Protein AF-C3MAC9-F1 (afdb_monomer_lite)

Sequence (62 aa):
MGRPPVPTHLKRDKRLVVMLTEAENDRLIDAAKAAGAASLSDWIRERLLDAAASEANAGGLD

Radius of gyration: 15.84 Å; chains: 1; bounding box: 31×37×45 Å

pLDDT: mean 88.21, std 12.74, range [47.34, 98.62]

Secondary structure (DSSP, 8-state):
-PPPPPPGGG-----------HHHHHHHHHHHHHTT-S-HHHHHHHHHHHHHHHHHHHT---

Organism: Sinorhizobium fredii (strain NBRC 101917 / NGR234) (NCBI:txid394)

Structure (mmCIF, N/CA/C/O backbone):
data_AF-C3MAC9-F1
#
_entry.id   AF-C3MAC9-F1
#
loop_
_atom_site.group_PDB
_atom_site.id
_atom_site.type_symbol
_atom_site.label_atom_id
_atom_site.label_alt_id
_atom_site.label_comp_id
_atom_site.label_asym_id
_atom_site.label_entity_id
_atom_site.label_seq_id
_atom_site.pdbx_PDB_ins_code
_atom_site.Cartn_x
_atom_site.Cartn_y
_atom_site.Cartn_z
_atom_site.occupancy
_atom_site.B_iso_or_equiv
_atom_site.auth_seq_id
_atom_site.auth_comp_id
_atom_site.auth_asym_id
_atom_site.auth_atom_id
_atom_site.pdbx_PDB_model_num
ATOM 1 N N . MET A 1 1 ? 19.765 -22.165 16.056 1.00 67.56 1 MET A N 1
ATOM 2 C CA . MET A 1 1 ? 19.872 -22.351 14.592 1.00 67.56 1 MET A CA 1
ATOM 3 C C . MET A 1 1 ? 19.555 -21.014 13.933 1.00 67.56 1 MET A C 1
ATOM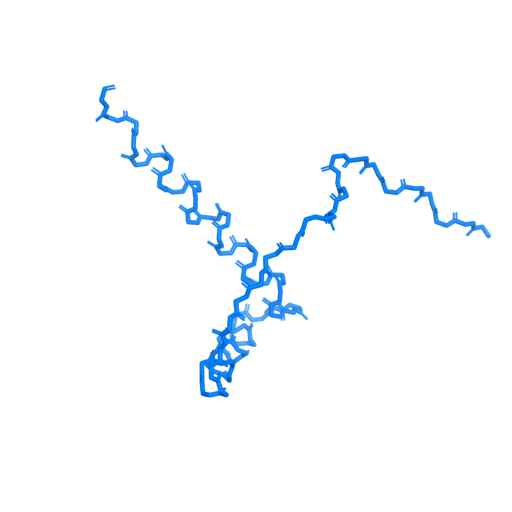 5 O O . MET A 1 1 ? 18.426 -20.559 14.060 1.00 67.56 1 MET A O 1
ATOM 9 N N . GLY A 1 2 ? 20.547 -20.324 13.361 1.00 77.38 2 GLY A N 1
ATOM 10 C CA . GLY A 1 2 ? 20.342 -19.014 12.726 1.00 77.38 2 GLY A CA 1
ATOM 11 C C . GLY A 1 2 ? 19.495 -19.134 11.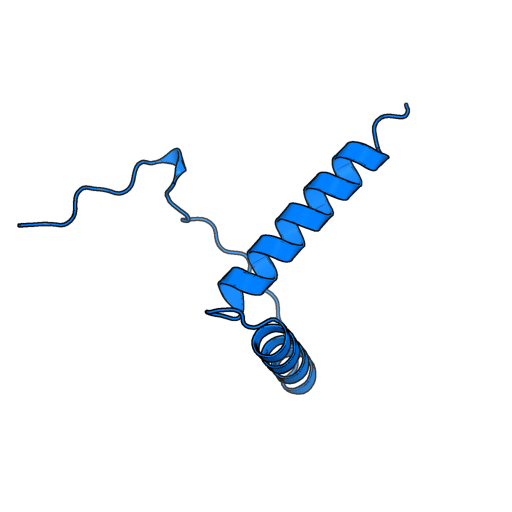460 1.00 77.38 2 GLY A C 1
ATOM 12 O O . GLY A 1 2 ? 19.612 -20.124 10.739 1.00 77.38 2 GLY A O 1
ATOM 13 N N . ARG A 1 3 ? 18.627 -18.149 11.196 1.00 74.88 3 ARG A N 1
ATOM 14 C CA . ARG A 1 3 ? 17.846 -18.110 9.954 1.00 74.88 3 ARG A CA 1
ATOM 15 C C . ARG A 1 3 ? 18.828 -18.067 8.774 1.00 74.88 3 ARG A C 1
ATOM 17 O O . ARG A 1 3 ? 19.722 -17.219 8.800 1.00 74.88 3 ARG A O 1
ATOM 24 N N . PRO A 1 4 ? 18.692 -18.944 7.766 1.00 76.62 4 PRO A N 1
ATOM 25 C CA . PRO A 1 4 ? 19.533 -18.876 6.580 1.00 76.62 4 PRO A CA 1
ATOM 26 C C . PRO A 1 4 ? 19.435 -17.479 5.942 1.00 76.62 4 PRO A C 1
ATOM 28 O O . PRO A 1 4 ? 18.369 -16.852 6.008 1.00 76.62 4 PRO A O 1
ATOM 31 N N . PRO A 1 5 ? 20.536 -16.965 5.365 1.00 80.44 5 PRO A N 1
ATOM 32 C CA . PRO A 1 5 ? 20.538 -15.651 4.743 1.00 80.44 5 PRO A CA 1
ATOM 33 C C . PRO A 1 5 ? 19.506 -15.614 3.617 1.00 80.44 5 PRO A C 1
ATOM 35 O O . PRO A 1 5 ? 19.392 -16.549 2.825 1.00 80.44 5 PRO A O 1
ATOM 38 N N . VAL A 1 6 ? 18.741 -14.524 3.555 1.00 77.50 6 VAL A N 1
ATOM 39 C CA . VAL A 1 6 ? 17.777 -14.311 2.472 1.00 77.50 6 VAL A CA 1
ATOM 40 C C . VAL A 1 6 ? 18.560 -14.205 1.157 1.00 77.50 6 VAL A C 1
ATOM 42 O O . VAL A 1 6 ? 19.491 -13.396 1.092 1.00 77.50 6 VAL A O 1
ATOM 45 N N . PRO A 1 7 ? 18.210 -14.989 0.118 1.00 79.44 7 PRO A N 1
ATOM 46 C CA . PRO A 1 7 ? 18.823 -14.872 -1.199 1.00 79.44 7 PRO A CA 1
ATOM 47 C C . PRO A 1 7 ? 18.822 -13.424 -1.692 1.00 79.44 7 PRO A C 1
ATOM 49 O O . PRO A 1 7 ? 17.848 -12.697 -1.504 1.00 79.44 7 PRO A O 1
ATOM 52 N N . THR A 1 8 ? 19.907 -12.999 -2.336 1.00 73.69 8 THR A N 1
ATOM 53 C CA . THR A 1 8 ? 20.120 -11.598 -2.739 1.00 73.69 8 THR A CA 1
ATOM 54 C C . THR A 1 8 ? 19.000 -11.047 -3.622 1.00 73.69 8 THR A C 1
ATOM 56 O O . THR A 1 8 ? 18.583 -9.914 -3.419 1.00 73.69 8 THR A O 1
ATOM 59 N N . HIS A 1 9 ? 18.445 -11.858 -4.526 1.00 74.00 9 HIS A N 1
ATOM 60 C CA . HIS A 1 9 ? 17.318 -11.482 -5.391 1.00 74.00 9 HIS A CA 1
ATOM 61 C C . HIS A 1 9 ? 15.964 -11.392 -4.660 1.00 74.00 9 HIS A C 1
ATOM 63 O O . HIS A 1 9 ? 15.017 -10.820 -5.186 1.00 74.00 9 HIS A O 1
ATOM 69 N N . LEU A 1 10 ? 15.863 -11.935 -3.443 1.00 73.19 10 LEU A N 1
ATOM 70 C CA . LEU A 1 10 ? 14.687 -11.818 -2.571 1.00 73.19 10 LEU A CA 1
ATOM 71 C C . LEU A 1 10 ? 14.867 -10.727 -1.510 1.00 73.19 10 LEU A C 1
ATOM 73 O O . LEU A 1 10 ? 13.947 -10.434 -0.740 1.00 73.19 10 LEU A O 1
ATOM 77 N N . LYS A 1 11 ? 16.058 -10.127 -1.438 1.00 83.50 11 LYS A N 1
ATOM 78 C CA . LYS A 1 11 ? 16.375 -9.108 -0.450 1.00 83.50 11 LYS A CA 1
ATOM 79 C C . LYS A 1 11 ? 15.721 -7.788 -0.853 1.00 83.50 11 LYS A C 1
ATOM 81 O O . LYS A 1 11 ? 16.134 -7.122 -1.794 1.00 83.50 11 LYS A O 1
ATOM 86 N N . ARG A 1 12 ? 14.711 -7.380 -0.087 1.00 84.94 12 ARG A N 1
ATOM 87 C CA . ARG A 1 12 ? 14.059 -6.069 -0.210 1.00 84.94 12 ARG A CA 1
ATOM 88 C C . ARG A 1 12 ? 14.868 -5.018 0.556 1.00 84.94 12 ARG A C 1
ATOM 90 O O . ARG A 1 12 ? 14.550 -4.715 1.701 1.00 84.94 12 ARG A O 1
ATOM 97 N N . ASP A 1 13 ? 15.955 -4.524 -0.039 1.00 88.06 13 ASP A N 1
ATOM 98 C CA . ASP A 1 13 ? 16.861 -3.548 0.596 1.00 88.06 13 ASP A CA 1
ATOM 99 C C . ASP A 1 13 ? 16.719 -2.103 0.086 1.00 88.06 13 ASP A C 1
ATOM 101 O O . ASP A 1 13 ? 17.281 -1.181 0.681 1.00 88.06 13 ASP A O 1
ATOM 105 N N . LYS A 1 14 ? 15.933 -1.886 -0.974 1.00 89.94 14 LYS A N 1
ATOM 106 C CA . LYS A 1 14 ? 15.579 -0.555 -1.484 1.00 89.94 14 LYS A CA 1
ATOM 107 C C . LYS A 1 14 ? 14.371 0.011 -0.741 1.00 89.94 14 LYS A C 1
ATOM 109 O O . LYS A 1 14 ? 13.488 -0.734 -0.320 1.00 89.94 14 LYS A O 1
ATOM 114 N N . ARG A 1 15 ? 14.336 1.336 -0.580 1.00 91.88 15 ARG A N 1
ATOM 115 C CA . ARG A 1 15 ? 13.273 2.058 0.132 1.00 91.88 15 ARG A CA 1
ATOM 116 C C . ARG A 1 15 ? 12.616 3.074 -0.794 1.00 91.88 15 ARG A C 1
ATOM 118 O O . ARG A 1 15 ? 13.322 3.818 -1.467 1.00 91.88 15 ARG A O 1
ATOM 125 N N . LEU A 1 16 ? 11.288 3.116 -0.768 1.00 92.81 16 LEU A N 1
ATOM 126 C CA . LEU A 1 16 ? 10.481 4.190 -1.336 1.00 92.81 16 LEU A CA 1
ATOM 127 C C . LEU A 1 16 ? 9.927 5.011 -0.169 1.00 92.81 16 LEU A C 1
ATOM 129 O O . LEU A 1 16 ? 9.344 4.440 0.751 1.00 92.81 16 LEU A O 1
ATOM 133 N N . VAL A 1 17 ? 10.150 6.323 -0.184 1.00 94.06 17 VAL A N 1
ATOM 134 C CA . VAL A 1 17 ? 9.673 7.243 0.856 1.00 94.06 17 VAL A CA 1
ATOM 135 C C . VAL A 1 17 ? 8.768 8.267 0.195 1.00 94.06 17 VAL A C 1
ATOM 137 O O . VAL A 1 17 ? 9.163 8.902 -0.779 1.00 94.06 17 VAL A O 1
ATOM 140 N N . VAL A 1 18 ? 7.564 8.414 0.734 1.00 93.62 18 VAL A N 1
ATOM 141 C CA . VAL A 1 18 ? 6.571 9.394 0.298 1.00 93.62 18 VAL A CA 1
ATOM 142 C C . VAL A 1 18 ? 6.116 10.197 1.505 1.00 93.62 18 VAL A C 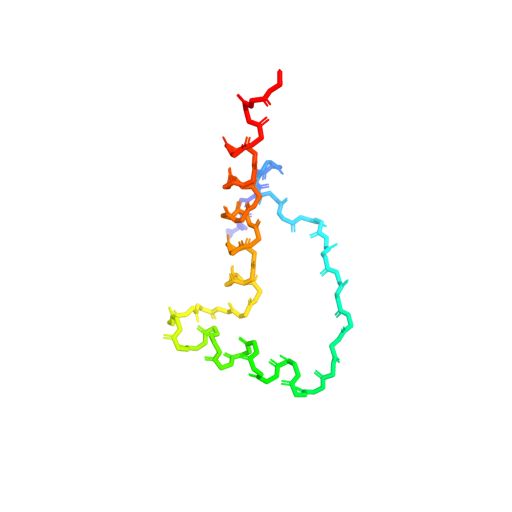1
ATOM 144 O O . VAL A 1 18 ? 5.900 9.643 2.582 1.00 93.62 18 VAL A O 1
ATOM 147 N N . MET A 1 19 ? 6.017 11.510 1.326 1.00 97.31 19 MET A N 1
ATOM 148 C CA . MET A 1 19 ? 5.469 12.404 2.338 1.00 97.31 19 MET A CA 1
ATOM 149 C C . MET A 1 19 ? 3.954 12.405 2.191 1.00 97.31 19 MET A C 1
ATOM 151 O O . MET A 1 19 ? 3.452 12.643 1.097 1.00 97.31 19 MET A O 1
ATOM 155 N N . LEU A 1 20 ? 3.253 12.133 3.285 1.00 97.12 20 LEU A N 1
ATOM 156 C CA . LEU A 1 20 ? 1.799 12.100 3.336 1.00 97.12 20 LEU A CA 1
ATOM 157 C C . LEU A 1 20 ? 1.323 13.056 4.420 1.00 97.12 20 LEU A C 1
ATOM 159 O O . LEU A 1 20 ? 1.953 13.191 5.473 1.00 97.12 20 LEU A O 1
ATOM 163 N N . THR A 1 21 ? 0.185 13.683 4.179 1.00 98.62 21 THR A N 1
ATOM 164 C CA . THR A 1 21 ? -0.630 14.241 5.253 1.00 98.62 21 THR A CA 1
ATOM 165 C C . THR A 1 21 ? -1.226 13.116 6.101 1.00 98.62 21 THR A C 1
ATOM 167 O O . THR A 1 21 ? -1.310 11.961 5.674 1.00 98.62 21 THR A O 1
ATOM 170 N N . GLU A 1 22 ? -1.690 13.457 7.301 1.00 98.44 22 GLU A N 1
ATOM 171 C CA . GLU A 1 22 ? -2.395 12.515 8.178 1.00 98.44 22 GLU A CA 1
ATOM 172 C C . GLU A 1 22 ? -3.621 11.905 7.477 1.00 98.44 22 GLU A C 1
ATOM 174 O O . GLU A 1 22 ? -3.762 10.687 7.418 1.00 98.44 22 GLU A O 1
ATOM 179 N N . ALA A 1 23 ? -4.426 12.738 6.809 1.00 98.56 23 ALA A N 1
ATOM 180 C CA . ALA A 1 23 ? -5.621 12.289 6.098 1.00 98.56 23 ALA A CA 1
ATOM 181 C C . ALA A 1 23 ? -5.320 11.336 4.924 1.00 98.56 23 ALA A C 1
ATOM 183 O O . ALA A 1 23 ? -6.105 10.429 4.646 1.00 98.56 23 ALA A O 1
ATOM 184 N N . GLU A 1 24 ? -4.213 11.530 4.205 1.00 98.44 24 GLU A N 1
ATOM 185 C CA . GLU A 1 24 ? -3.793 10.604 3.144 1.00 98.44 24 GLU A CA 1
ATOM 186 C C . GLU A 1 24 ? -3.326 9.273 3.727 1.00 98.44 24 GLU A C 1
ATOM 188 O O . GLU A 1 24 ? -3.698 8.216 3.216 1.00 98.44 24 GLU A O 1
ATOM 193 N N . ASN A 1 25 ? -2.558 9.318 4.816 1.00 97.81 25 ASN A N 1
ATOM 194 C CA . ASN A 1 25 ? -2.114 8.121 5.515 1.00 97.81 25 ASN A CA 1
ATOM 195 C C . ASN A 1 25 ? -3.305 7.296 6.033 1.00 97.81 25 ASN A C 1
ATOM 197 O O . ASN A 1 25 ? -3.352 6.089 5.795 1.00 97.81 25 ASN A O 1
ATOM 201 N N . ASP A 1 26 ? -4.298 7.936 6.648 1.00 98.19 26 ASP A N 1
ATOM 202 C CA . ASP A 1 26 ? -5.491 7.257 7.166 1.00 98.19 26 ASP A CA 1
ATOM 203 C C . ASP A 1 26 ? -6.292 6.578 6.053 1.00 98.19 26 ASP A C 1
ATOM 205 O O . ASP A 1 26 ? -6.628 5.397 6.154 1.00 98.19 26 ASP A O 1
ATOM 209 N N . ARG A 1 27 ? -6.512 7.276 4.931 1.00 98.25 27 ARG A N 1
ATOM 210 C CA . ARG A 1 27 ? -7.189 6.702 3.756 1.00 98.25 27 ARG A CA 1
ATOM 211 C C . ARG A 1 27 ? -6.470 5.465 3.226 1.00 98.25 27 ARG A C 1
ATOM 213 O O . ARG A 1 27 ? -7.122 4.487 2.863 1.00 98.25 27 ARG A O 1
ATOM 220 N N . LEU A 1 28 ? -5.139 5.498 3.164 1.00 97.69 28 LEU A N 1
ATOM 221 C CA . LEU A 1 28 ? -4.345 4.363 2.698 1.00 97.69 28 LEU A CA 1
ATOM 222 C C . LEU A 1 28 ? -4.401 3.189 3.686 1.00 97.69 28 LEU A C 1
ATOM 224 O O . LEU A 1 28 ? -4.538 2.042 3.259 1.00 97.69 28 LEU A O 1
ATOM 228 N N . ILE A 1 29 ? -4.342 3.460 4.993 1.00 97.50 29 ILE A N 1
ATOM 229 C CA . ILE A 1 29 ? -4.495 2.444 6.042 1.00 97.50 29 ILE A CA 1
ATOM 230 C C . ILE A 1 29 ? -5.863 1.768 5.944 1.00 97.50 29 ILE A C 1
ATOM 232 O O . ILE A 1 29 ? -5.945 0.539 5.983 1.00 97.50 29 ILE A O 1
ATOM 236 N N . ASP A 1 30 ? -6.933 2.545 5.806 1.00 98.00 30 ASP A N 1
ATOM 237 C CA . ASP A 1 30 ? -8.290 2.010 5.748 1.00 98.00 30 ASP A CA 1
ATOM 238 C C . ASP A 1 30 ? -8.526 1.199 4.474 1.00 98.00 30 ASP A C 1
ATOM 240 O O . ASP A 1 30 ? -9.111 0.116 4.533 1.00 98.00 30 ASP A O 1
ATOM 244 N N . ALA A 1 31 ? -7.986 1.646 3.340 1.00 97.75 31 ALA A N 1
ATOM 245 C CA . ALA A 1 31 ? -8.025 0.880 2.101 1.00 97.75 31 ALA A CA 1
ATOM 246 C C . ALA A 1 31 ? -7.237 -0.442 2.201 1.00 97.75 31 ALA A C 1
ATOM 248 O O . ALA A 1 31 ? -7.726 -1.480 1.748 1.00 97.75 31 ALA A O 1
ATOM 249 N N . ALA A 1 32 ? -6.064 -0.441 2.845 1.00 97.69 32 ALA A N 1
ATOM 250 C CA . ALA A 1 32 ? -5.288 -1.658 3.091 1.00 97.69 32 ALA A CA 1
ATOM 251 C C . ALA A 1 32 ? -6.045 -2.649 3.993 1.00 97.69 32 ALA A C 1
ATOM 253 O O . ALA A 1 32 ? -6.099 -3.844 3.693 1.00 97.69 32 ALA A O 1
ATOM 254 N N . LYS A 1 33 ? -6.684 -2.155 5.064 1.00 96.88 33 LYS A N 1
ATOM 255 C CA . LYS A 1 33 ? -7.533 -2.968 5.953 1.00 96.88 33 LYS A CA 1
ATOM 256 C C . LYS A 1 33 ? -8.730 -3.553 5.209 1.00 96.88 33 LYS A C 1
ATOM 258 O O . LYS A 1 33 ? -8.992 -4.745 5.335 1.00 96.88 33 LYS A O 1
ATOM 263 N N . ALA A 1 34 ? -9.435 -2.742 4.421 1.00 97.56 34 ALA A N 1
ATOM 264 C CA . ALA A 1 34 ? -10.591 -3.181 3.640 1.00 97.56 34 ALA A CA 1
ATOM 265 C C . ALA A 1 34 ? -10.221 -4.250 2.598 1.00 97.56 34 ALA A C 1
ATOM 267 O O . ALA A 1 34 ? -11.017 -5.141 2.316 1.00 97.56 34 ALA A O 1
ATOM 268 N N . ALA A 1 35 ? -8.996 -4.199 2.068 1.00 96.62 35 ALA A N 1
ATOM 269 C CA . ALA A 1 35 ? -8.449 -5.219 1.178 1.00 96.62 35 ALA A CA 1
ATOM 270 C C . ALA A 1 35 ? -7.954 -6.487 1.906 1.00 96.62 35 ALA A C 1
ATOM 272 O O . ALA A 1 35 ? -7.491 -7.415 1.246 1.00 96.62 35 ALA A O 1
ATOM 273 N N . GLY A 1 36 ? -8.019 -6.540 3.243 1.00 95.75 36 GLY A N 1
ATOM 274 C CA . GLY A 1 36 ? -7.542 -7.673 4.041 1.00 95.75 36 GLY A CA 1
ATOM 275 C C . GLY A 1 36 ? -6.019 -7.825 4.054 1.00 95.75 36 GLY A C 1
ATOM 276 O O . GLY A 1 36 ? -5.513 -8.924 4.279 1.00 95.75 36 GLY A O 1
ATOM 277 N N . ALA A 1 37 ? -5.274 -6.751 3.785 1.00 95.75 37 ALA A N 1
ATOM 278 C CA . ALA A 1 37 ? -3.823 -6.817 3.705 1.00 95.75 37 ALA A CA 1
ATOM 279 C C . ALA A 1 37 ? -3.167 -6.957 5.086 1.00 95.75 37 ALA A C 1
ATOM 281 O O . ALA A 1 37 ? -3.594 -6.351 6.068 1.00 95.75 37 ALA A O 1
ATOM 282 N N . ALA A 1 38 ? -2.063 -7.707 5.143 1.00 91.75 38 ALA A N 1
ATOM 283 C CA . ALA A 1 38 ? -1.296 -7.904 6.374 1.00 91.75 38 ALA A CA 1
ATOM 284 C C . ALA A 1 38 ? -0.589 -6.624 6.862 1.00 91.75 38 ALA A C 1
ATOM 286 O O . ALA A 1 38 ? -0.384 -6.447 8.062 1.00 91.75 38 ALA A O 1
ATOM 287 N N . SER A 1 39 ? -0.194 -5.737 5.943 1.00 94.31 39 SER A N 1
ATOM 288 C CA . SER A 1 39 ? 0.414 -4.445 6.261 1.00 94.31 39 SER A CA 1
ATOM 289 C C . SER A 1 39 ? 0.182 -3.429 5.142 1.00 94.31 39 SER A C 1
ATOM 291 O O . SER A 1 39 ? 0.031 -3.801 3.975 1.00 94.31 39 SER A O 1
ATOM 293 N N . LEU A 1 40 ? 0.211 -2.136 5.486 1.00 95.31 40 LEU A N 1
ATOM 294 C CA . LEU A 1 40 ? 0.119 -1.053 4.504 1.00 95.31 40 LEU A CA 1
ATOM 295 C C . LEU A 1 40 ? 1.244 -1.134 3.459 1.00 95.31 40 LEU A C 1
ATOM 297 O O . LEU A 1 40 ? 1.004 -0.989 2.264 1.00 95.31 40 LEU A O 1
ATOM 301 N N . SER A 1 41 ? 2.472 -1.399 3.909 1.00 93.69 41 SER A N 1
ATOM 302 C CA . SER A 1 41 ? 3.651 -1.464 3.041 1.00 93.69 41 SER A CA 1
ATOM 303 C C . SER A 1 41 ? 3.593 -2.622 2.046 1.00 93.69 41 SER A C 1
ATOM 305 O O . SER A 1 41 ? 4.020 -2.460 0.903 1.00 93.69 41 SER A O 1
ATOM 307 N N . ASP A 1 42 ? 3.081 -3.788 2.454 1.00 93.06 42 ASP A N 1
ATOM 308 C CA . ASP A 1 42 ? 2.886 -4.908 1.529 1.00 93.06 42 ASP A CA 1
ATOM 309 C C . ASP A 1 42 ? 1.793 -4.592 0.508 1.00 93.06 42 ASP A C 1
ATOM 311 O O . ASP A 1 42 ? 2.018 -4.784 -0.686 1.00 93.06 42 ASP A O 1
ATOM 3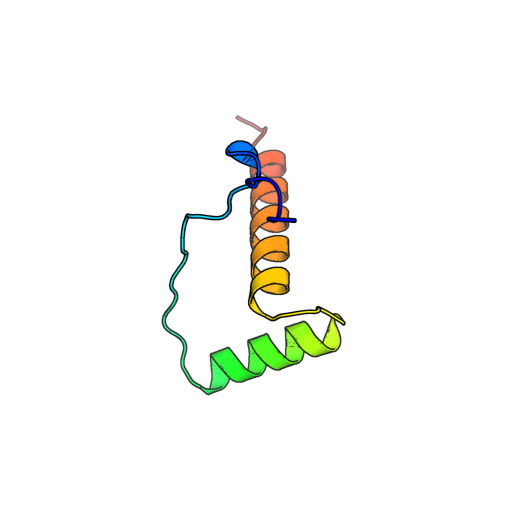15 N N . TRP A 1 43 ? 0.678 -4.013 0.964 1.00 96.56 43 TRP A N 1
ATOM 316 C CA . TRP A 1 43 ? -0.438 -3.627 0.102 1.00 96.56 43 TRP A CA 1
ATOM 317 C C . TRP A 1 43 ? -0.038 -2.600 -0.963 1.00 96.56 43 TRP A C 1
ATOM 319 O O . TRP A 1 43 ? -0.297 -2.803 -2.149 1.00 96.56 43 TRP A O 1
ATOM 329 N N . ILE A 1 44 ? 0.647 -1.522 -0.567 1.00 96.19 44 ILE A N 1
ATOM 330 C CA . ILE A 1 44 ? 1.121 -0.496 -1.506 1.00 96.19 44 ILE A CA 1
ATOM 331 C C . ILE A 1 44 ? 2.126 -1.096 -2.491 1.00 96.19 44 ILE A C 1
ATOM 333 O O . ILE A 1 44 ? 2.046 -0.817 -3.685 1.00 96.19 44 ILE A O 1
ATOM 337 N N . ARG A 1 45 ? 3.066 -1.929 -2.020 1.00 94.75 45 ARG A N 1
ATOM 338 C CA . ARG A 1 45 ? 4.067 -2.544 -2.901 1.00 94.75 45 ARG A CA 1
ATOM 339 C C . ARG A 1 45 ? 3.405 -3.369 -3.999 1.00 94.75 45 ARG A C 1
ATOM 341 O O . ARG A 1 45 ? 3.800 -3.237 -5.150 1.00 94.75 45 ARG A O 1
ATOM 348 N N . GLU A 1 46 ? 2.447 -4.221 -3.649 1.00 95.06 46 GLU A N 1
ATOM 349 C CA . GLU A 1 46 ? 1.741 -5.060 -4.624 1.00 95.06 46 GLU A CA 1
ATOM 350 C C . GLU A 1 46 ? 1.017 -4.201 -5.661 1.00 95.06 46 GLU A C 1
ATOM 352 O O . GLU A 1 46 ? 1.225 -4.391 -6.855 1.00 95.06 46 GLU A O 1
ATOM 357 N N . ARG A 1 47 ? 0.309 -3.151 -5.228 1.00 96.06 47 ARG A N 1
ATOM 358 C CA . ARG A 1 47 ? -0.374 -2.231 -6.149 1.00 96.06 47 ARG A CA 1
ATOM 359 C C . ARG A 1 47 ? 0.566 -1.484 -7.088 1.00 96.06 47 ARG A C 1
ATOM 361 O O . ARG A 1 47 ? 0.227 -1.309 -8.253 1.00 96.06 47 ARG A O 1
ATOM 368 N N . LEU A 1 48 ? 1.735 -1.063 -6.609 1.00 95.31 48 LEU A N 1
ATOM 369 C CA . LEU A 1 48 ? 2.737 -0.417 -7.458 1.00 95.31 48 LEU A CA 1
ATOM 370 C C . LEU A 1 48 ? 3.309 -1.380 -8.505 1.00 95.31 48 LEU A C 1
ATOM 372 O O . LEU A 1 48 ? 3.526 -0.977 -9.644 1.00 95.31 48 LEU A O 1
ATOM 376 N N . LEU A 1 49 ? 3.543 -2.643 -8.138 1.00 95.19 49 LEU A N 1
ATOM 377 C CA . LEU A 1 49 ? 4.042 -3.655 -9.072 1.00 95.19 49 LEU A CA 1
ATOM 378 C C . LEU A 1 49 ? 2.985 -4.036 -10.114 1.00 95.19 49 LEU A C 1
ATOM 380 O O . LEU A 1 49 ? 3.318 -4.135 -11.293 1.00 95.19 49 LEU A O 1
ATOM 384 N N . ASP A 1 50 ? 1.725 -4.187 -9.704 1.00 95.38 50 ASP A N 1
ATOM 385 C CA . ASP A 1 50 ? 0.611 -4.481 -10.611 1.00 95.38 50 ASP A CA 1
ATOM 386 C C . ASP A 1 50 ? 0.374 -3.335 -11.604 1.00 95.38 50 ASP A C 1
ATOM 388 O O . ASP A 1 50 ? 0.169 -3.571 -12.798 1.00 95.38 50 ASP A O 1
ATOM 392 N N . ALA A 1 51 ? 0.440 -2.086 -11.127 1.00 95.19 51 ALA A N 1
ATOM 393 C CA . ALA A 1 51 ? 0.337 -0.902 -11.975 1.00 95.19 51 ALA A CA 1
ATOM 394 C C . ALA A 1 51 ? 1.488 -0.846 -12.990 1.00 95.19 51 ALA A C 1
ATOM 396 O O . ALA A 1 51 ? 1.234 -0.741 -14.187 1.00 95.19 51 ALA A O 1
ATOM 397 N N . ALA A 1 52 ? 2.735 -1.024 -12.540 1.00 94.75 52 ALA A N 1
ATOM 398 C CA . ALA A 1 52 ? 3.902 -1.031 -13.421 1.00 94.75 52 ALA A CA 1
ATOM 399 C C . ALA A 1 52 ? 3.836 -2.149 -14.476 1.00 94.75 52 ALA A C 1
ATOM 401 O O . ALA A 1 52 ? 4.175 -1.924 -15.637 1.00 94.75 52 ALA A O 1
ATOM 402 N N . ALA A 1 53 ? 3.371 -3.345 -14.101 1.00 93.69 53 ALA A N 1
ATOM 403 C CA . ALA A 1 53 ? 3.161 -4.441 -15.043 1.00 93.69 53 ALA A CA 1
ATOM 404 C C . ALA A 1 53 ? 2.068 -4.107 -16.069 1.00 93.69 53 ALA A C 1
ATOM 406 O O . ALA A 1 53 ? 2.230 -4.372 -17.259 1.00 93.69 53 ALA A O 1
ATOM 407 N N . SER A 1 54 ? 0.967 -3.498 -15.622 1.00 92.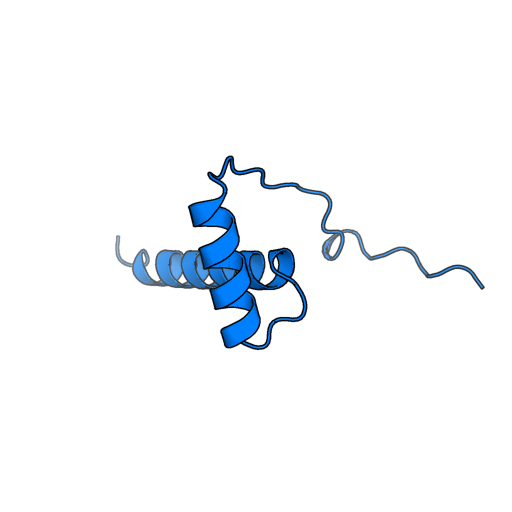31 54 SER A N 1
ATOM 408 C CA . SER A 1 54 ? -0.135 -3.089 -16.497 1.00 92.31 54 SER A CA 1
ATOM 409 C C . SER A 1 54 ? 0.300 -2.014 -17.496 1.00 92.31 54 SER A C 1
ATOM 411 O O . SER A 1 54 ? -0.009 -2.124 -18.679 1.00 92.31 54 SER A O 1
ATOM 413 N N . GLU A 1 55 ? 1.067 -1.017 -17.052 1.00 91.06 55 GLU A N 1
ATOM 414 C CA . GLU A 1 55 ? 1.606 0.051 -17.903 1.00 91.06 55 GLU A CA 1
ATOM 415 C C . GLU A 1 55 ? 2.637 -0.473 -18.907 1.00 91.06 55 GLU A C 1
ATOM 417 O O . GLU A 1 55 ? 2.578 -0.126 -20.086 1.00 91.06 55 GLU A O 1
ATOM 422 N 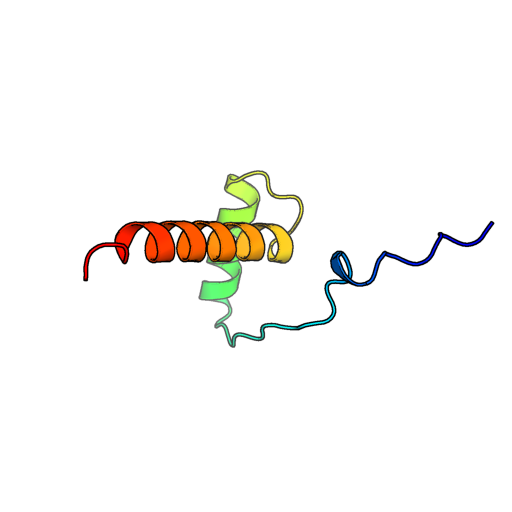N . ALA A 1 56 ? 3.534 -1.366 -18.479 1.00 86.62 56 ALA A N 1
ATOM 423 C CA . ALA A 1 56 ? 4.498 -2.003 -19.374 1.00 86.62 56 ALA A CA 1
ATOM 424 C C . ALA A 1 56 ? 3.807 -2.819 -20.480 1.00 86.62 56 ALA A C 1
ATOM 426 O O . ALA A 1 56 ? 4.247 -2.803 -21.627 1.00 86.62 56 ALA A O 1
ATOM 427 N N . ASN A 1 57 ? 2.704 -3.498 -20.151 1.00 77.38 57 ASN A N 1
ATOM 428 C CA . ASN A 1 57 ? 1.909 -4.251 -21.121 1.00 77.38 57 ASN A CA 1
ATOM 429 C C . ASN A 1 57 ? 1.073 -3.341 -22.038 1.00 77.38 57 ASN A C 1
ATOM 431 O O . ASN A 1 57 ? 0.842 -3.688 -23.194 1.00 77.38 57 ASN A O 1
ATOM 435 N N . ALA A 1 58 ? 0.625 -2.183 -21.545 1.00 69.12 58 ALA A N 1
ATOM 436 C CA . ALA A 1 58 ? -0.111 -1.196 -22.334 1.00 69.12 58 ALA A CA 1
ATOM 437 C C . ALA A 1 58 ? 0.793 -0.408 -23.304 1.00 69.12 58 ALA A C 1
ATOM 439 O O . ALA A 1 58 ? 0.317 0.048 -24.339 1.00 69.12 58 ALA A O 1
ATOM 440 N N . GLY A 1 59 ? 2.087 -0.278 -22.993 1.00 59.59 59 GLY A N 1
ATOM 441 C CA . GLY A 1 59 ? 3.092 0.414 -23.809 1.00 59.59 59 GLY A CA 1
ATOM 442 C C . GLY A 1 59 ? 3.748 -0.425 -24.915 1.00 59.59 59 GLY A C 1
ATOM 443 O O . GLY A 1 59 ? 4.694 0.044 -25.535 1.00 59.59 59 GLY A O 1
ATOM 444 N N . GLY A 1 60 ? 3.281 -1.651 -25.180 1.00 51.50 60 GLY A N 1
ATOM 445 C CA . GLY A 1 60 ? 3.790 -2.531 -26.248 1.00 51.50 60 GLY A CA 1
ATOM 446 C C . GLY A 1 60 ? 3.300 -2.195 -27.666 1.00 51.50 60 GLY A C 1
ATOM 447 O O . GLY A 1 60 ? 3.145 -3.102 -28.482 1.00 51.50 60 GLY A O 1
ATOM 448 N N . LEU A 1 61 ? 3.005 -0.923 -27.940 1.00 50.19 61 LEU A N 1
ATOM 449 C CA . LEU A 1 61 ? 2.559 -0.392 -29.232 1.00 50.19 61 LEU A CA 1
ATOM 450 C C . LEU A 1 61 ? 3.373 0.868 -29.560 1.00 50.19 61 LEU A C 1
ATOM 452 O O . LEU A 1 61 ? 2.857 1.977 -29.493 1.00 50.19 61 LEU A O 1
ATOM 456 N N . ASP A 1 62 ? 4.643 0.673 -29.902 1.00 47.34 62 ASP A N 1
ATOM 457 C CA . ASP A 1 62 ? 5.420 1.572 -30.767 1.00 47.34 62 ASP A CA 1
ATOM 458 C C . ASP A 1 62 ? 6.434 0.739 -31.567 1.00 47.34 62 ASP A C 1
ATOM 460 O O . ASP A 1 62 ? 7.240 0.008 -30.940 1.00 47.34 62 ASP A O 1
#

Foldseek 3Di:
DDDPDDPPVRDPPDDDDDDDDPVRVVVLQVVCVVVVHPDSVVVVVVVVVVVVVVVVVVPPPD